Protein AF-A0A7S4IPJ4-F1 (afdb_monomer_lite)

Foldseek 3Di:
DWDADPVRDIDDDDDPAQDKDFPDDDPFKTKIWHKHWDWDDDPNDTDTDIDTFKMWMWGADPVRKIKIKIWGQCVQVPPPPDPSPKIWMKIAIPPADIDIDIRPDDDDNVNRHHDD

Radius of gyration: 16.89 Å; chains: 1; bounding box: 39×46×39 Å

Secondary structure (DSSP, 8-state):
-EEEPTTS-EEE--PPTTEEEEEEEETTEEEEEEEEEEEEEETTEEEEEEEEEEEEEEEE-TTS-EEEEEEESGGGTSSTTS-TT--EEEEEETTTEEEEE-TT----TTS-----

Sequence (116 aa):
SHLLFAHGGKADFRGADGAIFAFLSSPSLALNVMTQNATFELEGQKVQGSFMTAAHVVARTDQGRTFTLSMIADKVLEMKGYNAHTAYANGTCSGTGDFDLYYRGKITCDDVERHR

pLDDT: mean 78.9, std 15.15, range [36.66, 96.81]

Organism: NCBI:txid72548

Structure (mmCIF, N/CA/C/O backbone):
data_AF-A0A7S4IPJ4-F1
#
_entry.id   AF-A0A7S4IPJ4-F1
#
loop_
_atom_site.group_PDB
_atom_site.id
_atom_site.type_symbol
_atom_site.label_atom_id
_atom_site.label_alt_id
_atom_site.label_comp_id
_atom_site.label_asym_id
_atom_site.label_entity_id
_atom_site.label_seq_id
_atom_site.pdbx_PDB_ins_code
_atom_site.Cartn_x
_atom_site.Cartn_y
_atom_site.Cartn_z
_atom_site.occupancy
_atom_site.B_iso_or_equiv
_atom_site.auth_seq_id
_atom_site.auth_comp_id
_atom_site.auth_asym_id
_atom_site.auth_atom_id
_atom_site.pdbx_PDB_model_num
ATOM 1 N N . SER A 1 1 ? 9.412 -7.971 -5.134 1.00 54.09 1 SER A N 1
ATOM 2 C CA . SER A 1 1 ? 8.480 -8.163 -4.004 1.00 54.09 1 SER A CA 1
ATOM 3 C C . SER A 1 1 ? 8.300 -9.651 -3.800 1.00 54.09 1 SER A C 1
ATOM 5 O O . SER A 1 1 ? 7.792 -10.297 -4.704 1.00 54.09 1 SER A O 1
ATOM 7 N N . HIS A 1 2 ? 8.779 -10.202 -2.688 1.00 64.69 2 HIS A N 1
ATOM 8 C CA . HIS A 1 2 ? 8.818 -11.648 -2.460 1.00 64.69 2 HIS A CA 1
ATOM 9 C C . HIS A 1 2 ? 8.038 -11.984 -1.192 1.00 64.69 2 HIS A C 1
ATOM 11 O O . HIS A 1 2 ? 8.330 -11.420 -0.139 1.00 64.69 2 HIS A O 1
ATOM 17 N N . LEU A 1 3 ? 7.069 -12.889 -1.282 1.00 65.69 3 LEU A N 1
ATOM 18 C CA . LEU A 1 3 ? 6.413 -13.475 -0.124 1.00 65.69 3 LEU A CA 1
ATOM 19 C C . LEU A 1 3 ? 7.118 -14.784 0.235 1.00 65.69 3 LEU A C 1
ATOM 21 O O . LEU A 1 3 ? 7.277 -15.660 -0.616 1.00 65.69 3 LEU A O 1
ATOM 25 N N . LEU A 1 4 ? 7.543 -14.898 1.491 1.00 74.69 4 LEU A N 1
ATOM 26 C CA . LEU A 1 4 ? 8.087 -16.124 2.063 1.00 74.69 4 LEU A CA 1
ATOM 27 C C . LEU A 1 4 ? 6.976 -16.825 2.844 1.00 74.69 4 LEU A C 1
ATOM 29 O O . LEU A 1 4 ? 6.396 -16.246 3.762 1.00 74.69 4 LEU A O 1
ATOM 33 N N . PHE A 1 5 ? 6.670 -18.064 2.475 1.00 69.00 5 PHE A N 1
ATOM 34 C CA . PHE A 1 5 ? 5.693 -18.889 3.178 1.00 69.00 5 PHE A CA 1
ATOM 35 C C . PHE A 1 5 ? 6.345 -19.642 4.342 1.00 69.00 5 PHE A C 1
ATOM 37 O O . PHE A 1 5 ? 7.543 -19.929 4.324 1.00 69.00 5 PHE A O 1
ATOM 44 N N . ALA A 1 6 ? 5.532 -20.038 5.326 1.00 71.50 6 ALA A N 1
ATOM 45 C CA . ALA A 1 6 ? 5.973 -20.710 6.555 1.00 71.50 6 ALA A CA 1
ATOM 46 C C . ALA A 1 6 ? 6.777 -22.013 6.336 1.00 71.50 6 ALA A C 1
ATOM 48 O O . ALA A 1 6 ? 7.504 -22.440 7.227 1.00 71.50 6 ALA A O 1
ATOM 49 N N . HIS A 1 7 ? 6.685 -22.626 5.151 1.00 75.06 7 HIS A N 1
ATOM 50 C CA . HIS A 1 7 ? 7.406 -23.853 4.788 1.00 75.06 7 HIS A CA 1
ATOM 51 C C . HIS A 1 7 ? 8.432 -23.642 3.663 1.00 75.06 7 HIS A C 1
ATOM 53 O O . HIS A 1 7 ? 8.680 -24.540 2.865 1.00 75.06 7 HIS A O 1
ATOM 59 N N . GLY A 1 8 ? 9.010 -22.441 3.561 1.00 77.94 8 GLY A N 1
ATOM 60 C CA . GLY A 1 8 ? 10.105 -22.154 2.626 1.00 77.94 8 GLY A CA 1
ATOM 61 C C . GLY A 1 8 ? 9.674 -21.935 1.173 1.00 77.94 8 GLY A C 1
ATOM 62 O O . GLY A 1 8 ? 10.522 -21.720 0.310 1.00 77.94 8 GLY A O 1
ATOM 63 N N . GLY A 1 9 ? 8.369 -21.944 0.890 1.00 65.44 9 GLY A N 1
ATOM 64 C CA . GLY A 1 9 ? 7.854 -21.504 -0.401 1.00 65.44 9 GLY A CA 1
ATOM 65 C C . GLY A 1 9 ? 8.153 -20.020 -0.628 1.00 65.44 9 GLY A C 1
ATOM 66 O O . GLY A 1 9 ? 8.105 -19.220 0.308 1.00 65.44 9 GLY A O 1
ATOM 67 N N . LYS A 1 10 ? 8.399 -19.639 -1.880 1.00 75.12 10 LYS A N 1
ATOM 68 C CA . LYS A 1 10 ? 8.548 -18.245 -2.301 1.00 75.12 10 LYS A CA 1
ATOM 69 C C . LYS A 1 10 ? 7.545 -17.960 -3.413 1.00 75.12 10 LYS A C 1
ATOM 71 O O . LYS A 1 10 ? 7.507 -18.698 -4.392 1.00 75.12 10 LYS A O 1
ATOM 76 N N . ALA A 1 11 ? 6.748 -16.909 -3.264 1.00 66.56 11 ALA A N 1
ATOM 77 C CA . ALA A 1 11 ? 5.907 -16.394 -4.340 1.00 66.56 11 ALA A CA 1
ATOM 78 C C . ALA A 1 11 ? 6.236 -14.935 -4.623 1.00 66.56 11 ALA A C 1
ATOM 80 O O . ALA A 1 11 ? 6.533 -14.154 -3.718 1.00 66.56 11 ALA A O 1
ATOM 81 N N . ASP A 1 12 ? 6.113 -14.573 -5.890 1.00 67.12 12 ASP A N 1
ATOM 82 C CA . ASP A 1 12 ? 6.145 -13.188 -6.321 1.00 67.12 12 ASP A CA 1
ATOM 83 C C . ASP A 1 12 ? 4.711 -12.746 -6.563 1.00 67.12 12 ASP A C 1
ATOM 85 O O . ASP A 1 12 ? 3.975 -13.387 -7.314 1.00 67.12 12 ASP A O 1
ATOM 89 N N . PHE A 1 13 ? 4.307 -11.637 -5.947 1.00 67.06 13 PHE A N 1
ATOM 90 C CA . PHE A 1 13 ? 3.044 -11.018 -6.317 1.00 67.06 13 PHE A CA 1
ATOM 91 C C . PHE A 1 13 ? 3.196 -10.381 -7.694 1.00 67.06 13 PHE A C 1
ATOM 93 O O . PHE A 1 13 ? 3.956 -9.428 -7.874 1.00 67.06 13 PHE A O 1
ATOM 100 N N . ARG A 1 14 ? 2.469 -10.937 -8.660 1.00 67.00 14 ARG A N 1
ATOM 101 C CA . ARG A 1 14 ? 2.304 -10.408 -10.011 1.00 67.00 14 ARG A CA 1
ATOM 102 C C . ARG A 1 14 ? 0.816 -10.115 -10.173 1.00 67.00 14 ARG A C 1
ATOM 104 O O . ARG A 1 14 ? 0.006 -11.031 -10.067 1.00 67.00 14 ARG A O 1
ATOM 111 N N . GLY A 1 15 ? 0.461 -8.849 -10.351 1.00 72.38 15 GLY A N 1
ATOM 112 C CA . GLY A 1 15 ? -0.899 -8.443 -10.696 1.00 72.38 15 GLY A CA 1
ATOM 113 C C . GLY A 1 15 ? -1.020 -8.136 -12.186 1.00 72.38 15 GLY A C 1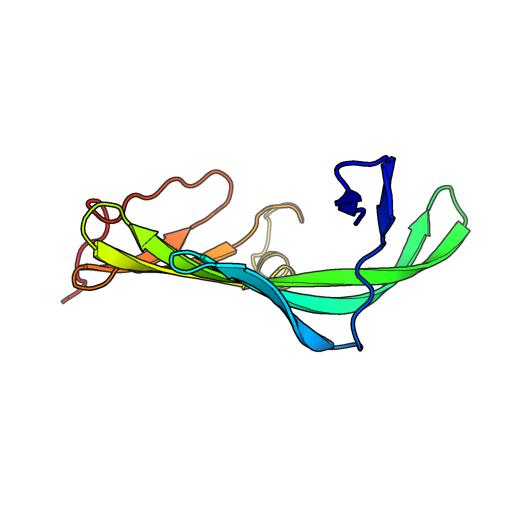
ATOM 114 O O . GLY A 1 15 ? -0.025 -8.097 -12.910 1.00 72.38 15 GLY A O 1
ATOM 115 N N . ALA A 1 16 ? -2.251 -7.913 -12.640 1.00 86.38 16 ALA A N 1
ATOM 116 C CA . ALA A 1 16 ? -2.495 -7.235 -13.906 1.00 86.38 16 ALA A CA 1
ATOM 117 C C . ALA A 1 16 ? -2.103 -5.750 -13.797 1.00 86.38 16 ALA A C 1
ATOM 119 O O . ALA A 1 16 ? -2.239 -5.139 -12.735 1.00 86.38 16 ALA A O 1
ATOM 120 N N . ASP A 1 17 ? -1.619 -5.189 -14.902 1.00 89.00 17 ASP A N 1
ATOM 121 C CA . ASP A 1 17 ? -1.181 -3.796 -14.977 1.00 89.00 17 ASP A CA 1
ATOM 122 C C . ASP A 1 17 ? -2.315 -2.825 -14.619 1.00 89.00 17 ASP A C 1
ATOM 124 O O . ASP A 1 17 ? -3.413 -2.912 -15.169 1.00 89.00 17 ASP A O 1
ATOM 128 N N . GLY A 1 18 ? -2.063 -1.931 -13.661 1.00 88.50 18 GLY A N 1
ATOM 129 C CA . GLY A 1 18 ? -3.024 -0.930 -13.187 1.00 88.50 18 GLY A CA 1
ATOM 130 C C . GLY A 1 18 ? -4.199 -1.493 -12.381 1.00 88.50 18 GLY A C 1
ATOM 131 O O . GLY A 1 18 ? -5.080 -0.735 -11.977 1.00 88.50 18 GLY A O 1
ATOM 132 N N . ALA A 1 19 ? -4.234 -2.801 -12.119 1.00 90.50 19 ALA A N 1
ATOM 133 C CA . ALA A 1 19 ? -5.299 -3.423 -11.345 1.00 90.50 19 ALA A CA 1
ATOM 134 C C . ALA A 1 19 ? -4.964 -3.463 -9.848 1.00 90.50 19 ALA A C 1
ATOM 136 O O . ALA A 1 19 ? -3.807 -3.618 -9.447 1.00 90.50 19 ALA A O 1
ATOM 137 N N . ILE A 1 20 ? -6.007 -3.349 -9.023 1.00 91.50 20 ILE A N 1
ATOM 138 C CA . ILE A 1 20 ? -5.927 -3.484 -7.567 1.00 91.50 20 ILE A CA 1
ATOM 139 C C . ILE A 1 20 ? -6.335 -4.902 -7.176 1.00 91.50 20 ILE A C 1
ATOM 141 O O . ILE A 1 20 ? -7.412 -5.368 -7.545 1.00 91.50 20 ILE A O 1
ATOM 145 N N . PHE A 1 21 ? -5.500 -5.562 -6.377 1.00 91.31 21 PHE A N 1
ATOM 146 C CA . PHE A 1 21 ? -5.783 -6.880 -5.813 1.00 91.31 21 PHE A CA 1
ATOM 147 C C . PHE A 1 21 ? -5.809 -6.830 -4.287 1.00 91.31 21 PHE A C 1
ATOM 149 O O . PHE A 1 21 ? -5.051 -6.081 -3.665 1.00 91.31 21 PHE A O 1
ATOM 156 N N . ALA A 1 22 ? -6.645 -7.673 -3.681 1.00 92.12 22 ALA A N 1
ATOM 157 C CA . ALA A 1 22 ? -6.633 -7.914 -2.243 1.00 92.12 22 ALA A CA 1
ATOM 158 C C . ALA A 1 22 ? -5.412 -8.773 -1.875 1.00 92.12 22 ALA A C 1
ATOM 160 O O . ALA A 1 22 ? -5.348 -9.955 -2.206 1.00 92.12 22 ALA A O 1
ATOM 161 N N . PHE A 1 23 ? -4.434 -8.166 -1.205 1.00 89.69 23 PHE A N 1
ATOM 162 C CA . PHE A 1 23 ? -3.181 -8.810 -0.798 1.00 89.69 23 PHE A CA 1
ATOM 163 C C . PHE A 1 23 ? -3.300 -9.510 0.554 1.00 89.69 23 PHE A C 1
ATOM 165 O O . PHE A 1 23 ? -2.719 -10.572 0.762 1.00 89.69 23 PHE A O 1
ATOM 172 N N . LEU A 1 24 ? -4.043 -8.902 1.479 1.00 90.50 24 LEU A N 1
ATOM 173 C CA . LEU A 1 24 ? -4.311 -9.451 2.802 1.00 90.50 24 LEU A CA 1
ATOM 174 C C . LEU A 1 24 ? -5.749 -9.131 3.192 1.00 90.50 24 LEU A C 1
ATOM 176 O O . LEU A 1 24 ? -6.205 -8.000 3.026 1.00 90.50 24 LEU A O 1
ATOM 180 N N . SER A 1 25 ? -6.439 -10.121 3.746 1.00 92.94 25 SER A N 1
ATOM 181 C CA . SER A 1 25 ? -7.767 -9.954 4.321 1.00 92.94 25 SER A CA 1
ATOM 182 C C . SER A 1 25 ? -7.865 -10.760 5.610 1.00 92.94 25 SER A C 1
ATOM 184 O O . SER A 1 25 ? -7.581 -11.957 5.638 1.00 92.94 25 SER A O 1
ATOM 186 N N . SER A 1 26 ? -8.234 -10.082 6.687 1.00 93.19 26 SER A N 1
ATOM 187 C CA . SER A 1 26 ? -8.535 -10.640 7.998 1.00 93.19 26 SER A CA 1
ATOM 188 C C . SER A 1 26 ? -9.702 -9.856 8.624 1.00 93.19 26 SER A C 1
ATOM 190 O O . SER A 1 26 ? -10.060 -8.787 8.120 1.00 93.19 26 SER A O 1
ATOM 192 N N . PRO A 1 27 ? -10.304 -10.334 9.730 1.00 93.81 27 PRO A N 1
ATOM 193 C CA . PRO A 1 27 ? -11.434 -9.650 10.367 1.00 93.81 27 PRO A CA 1
ATOM 194 C C . PRO A 1 27 ? -11.174 -8.190 10.771 1.00 93.81 27 PRO A C 1
ATOM 196 O O . PRO A 1 27 ? -12.115 -7.404 10.859 1.00 93.81 27 PRO A O 1
ATOM 199 N N . SER A 1 28 ? -9.918 -7.822 11.036 1.00 93.62 28 SER A N 1
ATOM 200 C CA . SER A 1 28 ? -9.531 -6.486 11.505 1.00 93.62 28 SER A CA 1
ATOM 201 C C . SER A 1 28 ? -8.561 -5.759 10.575 1.00 93.62 28 SER A C 1
ATOM 203 O O . SER A 1 28 ? -8.157 -4.644 10.900 1.00 93.62 28 SER A O 1
ATOM 205 N N . LEU A 1 29 ? -8.181 -6.352 9.440 1.00 94.62 29 LEU A N 1
ATOM 206 C CA . LEU A 1 29 ? -7.209 -5.769 8.520 1.00 94.62 29 LEU A CA 1
ATOM 207 C C . LEU A 1 29 ? -7.479 -6.192 7.074 1.00 94.62 29 LEU A C 1
ATOM 209 O O . LEU A 1 29 ? -7.540 -7.376 6.755 1.00 94.62 29 LEU A O 1
ATOM 213 N N . ALA A 1 30 ? -7.547 -5.214 6.181 1.00 96.81 30 ALA A N 1
ATOM 214 C CA . ALA A 1 30 ? -7.547 -5.414 4.742 1.00 96.81 30 ALA A CA 1
ATOM 215 C C . ALA A 1 30 ? -6.442 -4.567 4.104 1.00 96.81 30 ALA A C 1
ATOM 217 O O . ALA A 1 30 ? -6.315 -3.381 4.408 1.00 96.81 30 ALA A O 1
ATOM 218 N N . LEU A 1 31 ? -5.668 -5.174 3.204 1.00 95.12 31 LEU A N 1
ATOM 219 C CA . LEU A 1 31 ? -4.663 -4.511 2.376 1.00 95.12 31 LEU A CA 1
ATOM 220 C C . LEU A 1 31 ? -4.965 -4.794 0.907 1.00 95.12 31 LEU A C 1
ATOM 222 O O . LEU A 1 31 ? -4.962 -5.950 0.478 1.00 95.12 31 LEU A O 1
ATOM 226 N N . ASN A 1 32 ? -5.163 -3.730 0.138 1.00 95.06 32 ASN A N 1
ATOM 227 C CA . ASN A 1 32 ? -5.348 -3.775 -1.306 1.00 95.06 32 ASN A CA 1
ATOM 228 C C . ASN A 1 32 ? -4.207 -3.024 -1.985 1.00 95.06 32 ASN A C 1
ATOM 230 O O . ASN A 1 32 ? -3.861 -1.923 -1.560 1.00 95.06 32 ASN A O 1
ATOM 234 N N . VAL A 1 33 ? -3.619 -3.604 -3.026 1.00 92.62 33 VAL A N 1
ATOM 235 C CA . VAL A 1 33 ? -2.420 -3.060 -3.675 1.00 92.62 33 VAL A CA 1
ATOM 236 C C . VAL A 1 33 ? -2.623 -2.991 -5.179 1.00 92.62 33 VAL A C 1
ATOM 238 O O . VAL A 1 33 ? -3.092 -3.955 -5.785 1.00 92.62 33 VAL A O 1
ATOM 241 N N . MET A 1 34 ? -2.241 -1.858 -5.769 1.00 90.81 34 MET A N 1
ATOM 242 C CA . MET A 1 34 ? -2.108 -1.695 -7.214 1.00 90.81 34 MET A CA 1
ATOM 243 C C . MET A 1 34 ? -0.694 -2.059 -7.652 1.00 90.81 34 MET A C 1
ATOM 245 O O . MET A 1 34 ? 0.282 -1.597 -7.053 1.00 90.81 34 MET A O 1
ATOM 249 N N . THR A 1 35 ? -0.586 -2.835 -8.726 1.00 88.12 35 THR A N 1
ATOM 250 C CA . THR A 1 35 ? 0.688 -3.099 -9.401 1.00 88.12 35 THR A CA 1
ATOM 251 C C . THR A 1 35 ? 0.683 -2.517 -10.804 1.00 88.12 35 THR A C 1
ATOM 253 O O . THR A 1 35 ? -0.275 -2.729 -11.541 1.00 88.12 35 THR A O 1
ATOM 256 N N . GLN A 1 36 ? 1.758 -1.836 -11.193 1.00 87.50 36 GLN A N 1
ATOM 257 C CA . GLN A 1 36 ? 1.940 -1.329 -12.553 1.00 87.50 36 GLN A CA 1
ATOM 258 C C . GLN A 1 36 ? 3.220 -1.877 -13.168 1.00 87.50 36 GLN A C 1
ATOM 260 O O . GLN A 1 36 ? 4.247 -2.014 -12.495 1.00 87.50 36 GLN A O 1
ATOM 265 N N . ASN A 1 37 ? 3.144 -2.208 -14.451 1.00 87.69 37 ASN A N 1
ATOM 266 C CA . ASN A 1 37 ? 4.281 -2.661 -15.229 1.00 87.69 37 ASN A CA 1
ATOM 267 C C . ASN A 1 37 ? 5.299 -1.531 -15.387 1.00 87.69 37 ASN A C 1
ATOM 269 O O . ASN A 1 37 ? 4.955 -0.365 -15.565 1.00 87.69 37 ASN A O 1
ATOM 273 N N . ALA A 1 38 ? 6.576 -1.891 -15.351 1.00 85.00 38 ALA A N 1
ATOM 274 C CA . ALA A 1 38 ? 7.673 -0.957 -15.513 1.00 85.00 38 ALA A CA 1
ATOM 275 C C . ALA A 1 38 ? 8.861 -1.630 -16.195 1.00 85.00 38 ALA A C 1
ATOM 277 O O . ALA A 1 38 ? 9.116 -2.824 -16.026 1.00 85.00 38 ALA A O 1
ATOM 278 N N . THR A 1 39 ? 9.620 -0.832 -16.938 1.00 84.12 39 THR A N 1
ATOM 279 C CA . THR A 1 39 ? 10.958 -1.209 -17.396 1.00 84.12 39 THR A CA 1
ATOM 280 C C . THR A 1 39 ? 11.968 -0.416 -16.586 1.00 84.12 39 THR A C 1
ATOM 282 O O . THR A 1 39 ? 11.872 0.807 -16.520 1.00 84.12 39 THR A O 1
ATOM 285 N N . PHE A 1 40 ? 12.921 -1.099 -15.962 1.00 81.50 40 PHE A N 1
ATOM 286 C CA . PHE A 1 40 ? 13.942 -0.475 -15.125 1.00 81.50 40 PHE A CA 1
ATOM 287 C C . PHE A 1 40 ? 15.310 -1.104 -15.376 1.00 81.50 40 PHE A C 1
ATOM 289 O O . PHE A 1 40 ? 15.408 -2.221 -15.885 1.00 81.50 40 PHE A O 1
ATOM 296 N N . GLU A 1 41 ? 16.370 -0.373 -15.046 1.00 86.69 41 GLU A N 1
ATOM 297 C CA . GLU A 1 41 ? 17.736 -0.877 -15.159 1.00 86.69 41 GLU A CA 1
ATOM 298 C C . GLU A 1 41 ? 18.166 -1.547 -13.852 1.00 86.69 41 GLU A C 1
ATOM 300 O O . GLU A 1 41 ? 18.042 -0.970 -12.772 1.00 86.69 41 GLU A O 1
ATOM 305 N N . LEU A 1 42 ? 18.670 -2.774 -13.952 1.00 81.94 42 LEU A N 1
ATOM 306 C CA . LEU A 1 42 ? 19.241 -3.538 -12.851 1.00 81.94 42 LEU A CA 1
ATOM 307 C C . LEU A 1 42 ? 20.612 -4.052 -13.288 1.00 81.94 42 LEU A C 1
ATOM 309 O O . LEU A 1 42 ? 20.711 -4.785 -14.268 1.00 81.94 42 LEU A O 1
ATOM 313 N N . GLU A 1 43 ? 21.668 -3.626 -12.590 1.00 90.12 43 GLU A N 1
ATOM 314 C CA . GLU A 1 43 ? 23.060 -4.014 -12.885 1.00 90.12 43 GLU A CA 1
ATOM 315 C C . GLU A 1 43 ? 23.456 -3.801 -14.364 1.00 90.12 43 GLU A C 1
ATOM 317 O O . GLU A 1 43 ? 24.111 -4.633 -14.988 1.00 90.12 43 GLU A O 1
ATOM 322 N N . GLY A 1 44 ? 23.023 -2.676 -14.949 1.00 90.94 44 GLY A N 1
ATOM 323 C CA . GLY A 1 44 ? 23.303 -2.318 -16.347 1.00 90.94 44 GLY A CA 1
ATOM 324 C C . GLY A 1 44 ? 22.445 -3.049 -17.387 1.00 90.94 44 GLY A C 1
ATOM 325 O O . GLY A 1 44 ? 22.648 -2.862 -18.585 1.00 90.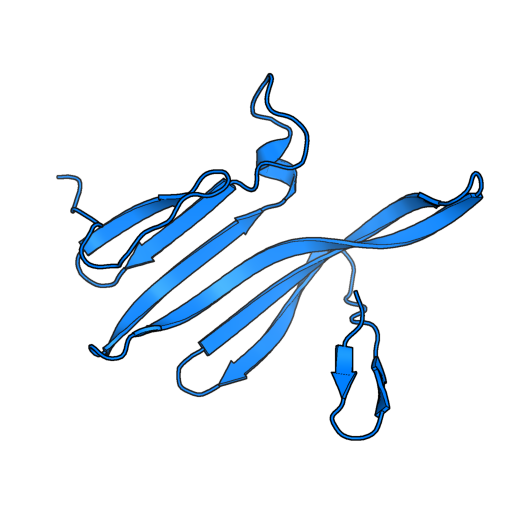94 44 GLY A O 1
ATOM 326 N N . GLN A 1 45 ? 21.475 -3.860 -16.959 1.00 89.75 45 GLN A N 1
ATOM 327 C CA . GLN A 1 45 ? 20.543 -4.564 -17.838 1.00 89.75 45 GLN A CA 1
ATOM 328 C C . GLN A 1 45 ? 19.138 -3.976 -17.735 1.00 89.75 45 GLN A C 1
ATOM 330 O O . GLN A 1 45 ? 18.658 -3.678 -16.644 1.00 89.75 45 GLN A O 1
ATOM 335 N N . LYS A 1 46 ? 18.443 -3.853 -18.870 1.00 91.81 46 LYS A N 1
ATOM 336 C CA . LYS A 1 46 ? 17.026 -3.467 -18.889 1.00 91.81 46 LYS A CA 1
ATOM 337 C C . LYS A 1 46 ? 16.154 -4.668 -18.542 1.00 91.81 46 LYS A C 1
ATOM 339 O O . LYS A 1 46 ? 16.174 -5.675 -19.245 1.00 91.81 46 LYS A O 1
ATOM 344 N N . VAL A 1 47 ? 15.363 -4.536 -17.486 1.00 85.00 47 VAL A N 1
ATOM 345 C CA . VAL A 1 47 ? 14.471 -5.573 -16.964 1.00 85.00 47 VAL A CA 1
ATOM 346 C C . VAL A 1 47 ? 13.025 -5.115 -17.103 1.00 85.00 47 VAL A C 1
ATOM 348 O O . VAL A 1 47 ? 12.681 -3.995 -16.726 1.00 85.00 47 VAL A O 1
ATOM 351 N N . GLN A 1 48 ? 12.170 -5.995 -17.623 1.00 87.00 48 GLN A N 1
ATOM 352 C CA . GLN A 1 48 ? 10.720 -5.814 -17.588 1.00 87.00 48 GLN A CA 1
ATOM 353 C C . GLN A 1 48 ? 10.158 -6.453 -16.319 1.00 87.00 48 GLN A C 1
ATOM 355 O O . GLN A 1 48 ? 10.336 -7.647 -16.067 1.00 87.00 48 GLN A O 1
ATOM 360 N N . GLY A 1 49 ? 9.465 -5.657 -15.519 1.00 82.69 49 GLY A N 1
ATOM 361 C CA . GLY A 1 49 ? 8.837 -6.109 -14.290 1.00 82.69 49 GLY A CA 1
ATOM 362 C C . GLY A 1 49 ? 7.631 -5.256 -13.937 1.00 82.69 49 GLY A C 1
ATOM 363 O O . GLY A 1 49 ? 7.005 -4.647 -14.799 1.00 82.69 49 GLY A O 1
ATOM 364 N N . SER A 1 50 ? 7.306 -5.227 -12.653 1.00 83.00 50 SER A N 1
ATOM 365 C CA . SER A 1 50 ? 6.195 -4.446 -12.120 1.00 83.00 50 SER A CA 1
ATOM 366 C C . SER A 1 50 ? 6.542 -3.916 -10.734 1.00 83.00 50 SER A C 1
ATOM 368 O O . SER A 1 50 ? 7.179 -4.622 -9.946 1.00 83.00 50 SER A O 1
ATOM 370 N N . PHE A 1 51 ? 6.071 -2.716 -10.414 1.00 84.25 51 PHE A N 1
ATOM 371 C CA . PHE A 1 51 ? 6.148 -2.125 -9.080 1.00 84.25 51 PHE A CA 1
ATOM 372 C C . PHE A 1 51 ? 4.766 -2.055 -8.437 1.00 84.25 51 PHE A C 1
ATOM 374 O O . PHE A 1 51 ? 3.746 -2.045 -9.121 1.00 84.25 51 PHE A O 1
ATOM 381 N N . MET A 1 52 ? 4.736 -2.011 -7.106 1.00 85.69 52 MET A N 1
ATOM 382 C CA . MET A 1 52 ? 3.534 -1.637 -6.365 1.00 85.69 52 MET A CA 1
ATOM 383 C C . MET A 1 52 ? 3.458 -0.116 -6.342 1.00 85.69 52 MET A C 1
ATOM 385 O O . MET A 1 52 ? 4.388 0.525 -5.855 1.00 85.69 52 MET A O 1
ATOM 389 N N . THR A 1 53 ? 2.383 0.449 -6.870 1.00 86.38 53 THR A N 1
ATOM 390 C CA . THR A 1 53 ? 2.262 1.901 -7.069 1.00 86.38 53 THR A CA 1
ATOM 391 C C . THR A 1 53 ? 1.176 2.536 -6.217 1.00 86.38 53 THR A C 1
ATOM 393 O O . THR A 1 53 ? 1.202 3.745 -5.997 1.00 86.38 53 THR A O 1
ATOM 396 N N . ALA A 1 54 ? 0.275 1.737 -5.646 1.00 89.06 54 ALA A N 1
ATOM 397 C CA . ALA A 1 54 ? -0.634 2.194 -4.606 1.00 89.06 54 ALA A CA 1
ATOM 398 C C . ALA A 1 54 ? -0.909 1.097 -3.578 1.00 89.06 54 ALA A C 1
ATOM 400 O O . ALA A 1 54 ? -0.899 -0.093 -3.900 1.00 89.06 54 ALA A O 1
ATOM 401 N N . ALA A 1 55 ? -1.184 1.509 -2.345 1.00 91.75 55 ALA A N 1
ATOM 402 C CA . ALA A 1 55 ? -1.618 0.633 -1.268 1.00 91.75 55 ALA A CA 1
ATOM 403 C C . ALA A 1 55 ? -2.754 1.293 -0.483 1.00 91.75 55 ALA A C 1
ATOM 405 O O . ALA A 1 55 ? -2.662 2.457 -0.099 1.00 91.75 55 ALA A O 1
ATOM 406 N N . HIS A 1 56 ? -3.809 0.528 -0.224 1.00 94.25 56 HIS A N 1
ATOM 407 C CA . HIS A 1 56 ? -4.978 0.953 0.534 1.00 94.25 56 HIS A CA 1
ATOM 408 C C . HIS A 1 56 ? -5.195 -0.004 1.698 1.00 94.25 56 HIS A C 1
ATOM 410 O O . HIS A 1 56 ? -5.342 -1.214 1.503 1.00 94.25 56 HIS A O 1
ATOM 416 N N . VAL A 1 57 ? -5.220 0.546 2.905 1.00 95.19 57 VAL A N 1
ATOM 417 C CA . VAL A 1 57 ? -5.390 -0.190 4.152 1.00 95.19 57 VAL A CA 1
ATOM 418 C C . VAL A 1 57 ? -6.702 0.215 4.797 1.00 95.19 57 VAL A C 1
ATOM 420 O O . VAL A 1 57 ? -7.014 1.400 4.911 1.00 95.19 57 VAL A O 1
ATOM 423 N N . VAL A 1 58 ? -7.439 -0.782 5.268 1.00 95.12 58 VAL A N 1
ATOM 424 C CA . VAL A 1 58 ? -8.517 -0.604 6.239 1.00 95.12 58 VAL A CA 1
ATOM 425 C C . VAL A 1 58 ? -8.185 -1.472 7.439 1.00 95.12 58 VAL A C 1
ATOM 427 O O . VAL A 1 58 ? -7.967 -2.672 7.292 1.00 95.12 58 VAL A O 1
ATOM 430 N N . ALA A 1 59 ? -8.137 -0.873 8.621 1.00 94.31 59 ALA A N 1
ATOM 431 C CA . ALA A 1 59 ? -7.864 -1.567 9.867 1.00 94.31 59 ALA A CA 1
ATOM 432 C C . ALA A 1 59 ? -8.916 -1.224 10.922 1.00 94.31 59 ALA A C 1
ATOM 434 O O . ALA A 1 59 ? -9.485 -0.132 10.924 1.00 94.31 59 ALA A O 1
ATOM 435 N N . ARG A 1 60 ? -9.157 -2.152 11.846 1.00 93.25 60 ARG A N 1
ATOM 436 C CA . ARG A 1 60 ? -9.956 -1.907 13.047 1.00 93.25 60 ARG A CA 1
ATOM 437 C C . ARG A 1 60 ? -9.028 -1.819 14.249 1.00 93.25 60 ARG A C 1
ATOM 439 O O . ARG A 1 60 ? -8.263 -2.745 14.497 1.00 93.25 60 ARG A O 1
ATOM 446 N N . THR A 1 61 ? -9.081 -0.705 14.970 1.00 88.50 61 THR A N 1
ATOM 447 C CA . THR A 1 61 ? -8.296 -0.517 16.194 1.00 88.50 61 THR A CA 1
ATOM 448 C C . THR A 1 61 ? -8.872 -1.344 17.341 1.00 88.50 61 THR A C 1
ATOM 450 O O . THR A 1 61 ? -10.043 -1.730 17.307 1.00 88.50 61 THR A O 1
ATOM 453 N N . ASP A 1 62 ? -8.088 -1.544 18.400 1.00 87.00 62 ASP A N 1
ATOM 454 C CA . ASP A 1 62 ? -8.532 -2.255 19.611 1.00 87.00 62 ASP A CA 1
ATOM 455 C C . ASP A 1 62 ? -9.720 -1.565 20.302 1.00 87.00 62 ASP A C 1
ATOM 457 O O . ASP A 1 62 ? -10.526 -2.200 20.975 1.00 87.00 62 ASP A O 1
ATOM 461 N N . GLN A 1 63 ? -9.881 -0.259 20.077 1.00 85.94 63 GLN A N 1
ATOM 462 C CA . GLN A 1 63 ? -11.022 0.534 20.541 1.00 85.94 63 GLN A CA 1
ATOM 463 C C . GLN A 1 63 ? -12.231 0.463 19.586 1.00 85.94 63 GLN A C 1
ATOM 465 O O . GLN A 1 63 ? -13.198 1.206 19.735 1.00 85.94 63 GLN A O 1
ATOM 470 N N . GLY A 1 64 ? -12.176 -0.390 18.562 1.00 87.50 64 GLY A N 1
ATOM 471 C CA . GLY A 1 64 ? -13.257 -0.613 17.607 1.00 87.50 64 GLY A CA 1
ATOM 472 C C . GLY A 1 64 ? -13.424 0.473 16.541 1.00 87.50 64 GLY A C 1
ATOM 473 O O . GLY A 1 64 ? -14.414 0.425 15.808 1.00 87.50 64 GLY A O 1
ATOM 474 N N . ARG A 1 65 ? -12.486 1.423 16.419 1.00 89.31 65 ARG A N 1
ATOM 475 C CA . ARG A 1 65 ? -12.518 2.469 15.381 1.00 89.31 65 ARG A CA 1
ATOM 476 C C . ARG A 1 65 ? -12.009 1.921 14.053 1.00 89.31 65 ARG A C 1
ATOM 478 O O . ARG A 1 65 ? -11.087 1.110 14.027 1.00 89.31 65 ARG A O 1
ATOM 485 N N . THR A 1 66 ? -12.591 2.389 12.953 1.00 92.56 66 THR A N 1
ATOM 486 C CA . THR A 1 66 ? -12.074 2.100 11.607 1.00 92.56 66 THR A CA 1
ATOM 487 C C . THR A 1 66 ? -11.003 3.122 11.255 1.00 92.56 66 THR A C 1
ATOM 489 O O . THR A 1 66 ? -11.264 4.321 11.317 1.00 92.56 66 THR A O 1
ATOM 492 N N . PHE A 1 67 ? -9.821 2.643 10.893 1.00 93.12 67 PHE A N 1
ATOM 493 C CA . PHE A 1 67 ? -8.699 3.420 10.390 1.00 93.12 67 PHE A CA 1
ATOM 494 C C . PHE A 1 67 ? -8.517 3.109 8.907 1.00 93.12 67 PHE A C 1
ATOM 496 O O . PHE A 1 67 ? -8.465 1.938 8.524 1.00 93.12 67 PHE A O 1
ATOM 503 N N . THR A 1 68 ? -8.425 4.139 8.075 1.00 94.25 68 THR A N 1
ATOM 504 C CA . THR A 1 68 ? -8.146 3.993 6.646 1.00 94.25 68 THR A CA 1
ATOM 505 C C . THR A 1 68 ? -6.858 4.713 6.289 1.00 94.25 68 THR A C 1
ATOM 507 O O . THR A 1 68 ? -6.540 5.746 6.872 1.00 94.25 68 THR A O 1
ATOM 510 N N . LEU A 1 69 ? -6.110 4.160 5.339 1.00 92.50 69 LEU A N 1
ATOM 511 C CA . LEU A 1 69 ? -4.895 4.765 4.807 1.00 92.50 69 LEU A CA 1
ATOM 512 C C . LEU A 1 69 ? -4.798 4.462 3.314 1.00 92.50 69 LEU A C 1
ATOM 514 O O . LEU A 1 69 ? -4.945 3.313 2.908 1.00 92.50 69 LEU A O 1
ATOM 518 N N . SER A 1 70 ? -4.514 5.471 2.506 1.00 91.88 70 SER A N 1
ATOM 519 C CA . SER A 1 70 ? -4.239 5.357 1.079 1.00 91.88 70 SER A CA 1
ATOM 520 C C . SER A 1 70 ? -2.884 5.971 0.770 1.00 91.88 70 SER A C 1
ATOM 522 O O . SER A 1 70 ? -2.609 7.114 1.124 1.00 91.88 70 SER A O 1
ATOM 524 N N . MET A 1 71 ? -2.042 5.200 0.093 1.00 87.81 71 MET A N 1
ATOM 525 C CA . MET A 1 71 ? -0.696 5.574 -0.324 1.00 87.81 71 MET A CA 1
ATOM 526 C C . MET A 1 71 ? -0.597 5.455 -1.837 1.00 87.81 71 MET A C 1
ATOM 528 O O . MET A 1 71 ? -0.996 4.433 -2.393 1.00 87.81 71 MET A O 1
ATOM 532 N N . ILE A 1 72 ? -0.040 6.471 -2.492 1.00 84.50 72 ILE A N 1
ATOM 533 C CA . ILE A 1 72 ? 0.203 6.476 -3.940 1.00 84.50 72 ILE A CA 1
ATOM 534 C C . ILE A 1 72 ? 1.666 6.855 -4.157 1.00 84.50 72 ILE A C 1
ATOM 536 O O . ILE A 1 72 ? 2.093 7.934 -3.746 1.00 84.50 72 ILE A O 1
ATOM 540 N N . ALA A 1 73 ? 2.429 5.970 -4.796 1.00 74.94 73 ALA A N 1
ATOM 541 C CA . ALA A 1 73 ? 3.870 6.112 -4.982 1.00 74.94 73 ALA A CA 1
ATOM 542 C C . ALA A 1 73 ? 4.240 7.314 -5.870 1.00 74.94 73 ALA A C 1
ATOM 544 O O . ALA A 1 73 ? 5.239 7.975 -5.606 1.00 74.94 73 ALA A O 1
ATOM 545 N N . ASP A 1 74 ? 3.406 7.656 -6.855 1.00 63.22 74 ASP A N 1
ATOM 546 C CA . ASP A 1 74 ? 3.712 8.714 -7.829 1.00 63.22 74 ASP A CA 1
ATOM 547 C C . ASP A 1 74 ? 3.320 10.127 -7.371 1.00 63.22 74 ASP A C 1
ATOM 549 O O . ASP A 1 74 ? 3.877 11.106 -7.865 1.00 63.22 74 ASP A O 1
ATOM 553 N N . LYS A 1 75 ? 2.453 10.275 -6.353 1.00 52.25 75 LYS A N 1
ATOM 554 C CA . LYS A 1 75 ? 2.158 11.598 -5.752 1.00 52.25 75 LYS A CA 1
ATOM 555 C C . LYS A 1 75 ? 3.378 12.239 -5.074 1.00 52.25 75 LYS A C 1
ATOM 557 O O . LYS A 1 75 ? 3.369 13.424 -4.760 1.00 52.25 75 LYS A O 1
ATOM 562 N N . VAL A 1 76 ? 4.435 11.457 -4.884 1.00 48.16 76 VAL A N 1
ATOM 563 C CA . VAL A 1 76 ? 5.736 11.861 -4.345 1.00 48.16 76 VAL A CA 1
ATOM 564 C C . VAL A 1 76 ? 6.578 12.620 -5.375 1.00 48.16 76 VAL A C 1
ATOM 566 O O . VAL A 1 76 ? 7.403 13.451 -5.008 1.00 48.16 76 VAL A O 1
ATOM 569 N N . LEU A 1 77 ? 6.364 12.365 -6.668 1.00 43.22 77 LEU A N 1
ATOM 570 C CA . LEU A 1 77 ? 7.186 12.913 -7.751 1.00 43.22 77 LEU A CA 1
ATOM 571 C C . LEU A 1 77 ? 6.754 14.325 -8.181 1.00 43.22 77 LEU A C 1
ATOM 573 O O . LEU A 1 77 ? 7.547 15.050 -8.780 1.00 43.22 77 LEU A O 1
ATOM 577 N N . GLU A 1 78 ? 5.533 14.749 -7.844 1.00 46.78 78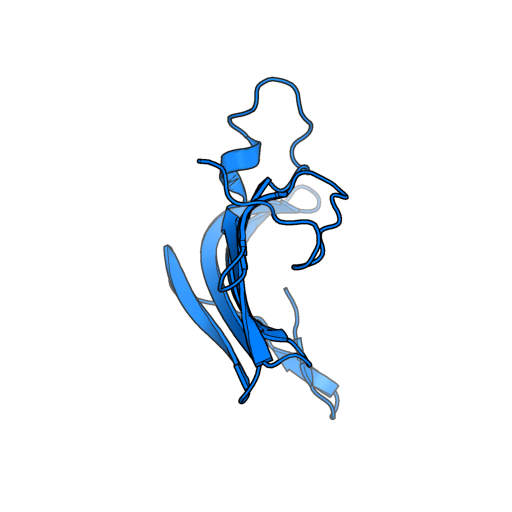 GLU A N 1
ATOM 578 C CA . GLU A 1 78 ? 5.019 16.091 -8.165 1.00 46.78 78 GLU A CA 1
ATOM 579 C C . GLU A 1 78 ? 5.338 17.146 -7.089 1.00 46.78 78 GLU A C 1
ATOM 581 O O . GLU A 1 78 ? 5.242 18.353 -7.340 1.00 46.78 78 GLU A O 1
ATOM 586 N N . MET A 1 79 ? 5.787 16.725 -5.902 1.00 47.75 79 MET A N 1
ATOM 587 C CA . MET A 1 79 ? 6.260 17.629 -4.852 1.00 47.75 79 MET A CA 1
ATOM 588 C C . MET A 1 79 ? 7.694 18.079 -5.160 1.00 47.75 79 MET A C 1
ATOM 590 O O . MET A 1 79 ? 8.677 17.490 -4.710 1.00 47.75 79 MET A O 1
ATOM 594 N N . LYS A 1 80 ? 7.801 19.140 -5.971 1.00 39.25 80 LYS A N 1
ATOM 595 C CA . LYS A 1 80 ? 9.049 19.808 -6.377 1.00 39.25 80 LYS A CA 1
ATOM 596 C C . LYS A 1 80 ? 10.061 19.911 -5.224 1.00 39.25 80 LYS A C 1
ATOM 598 O O . LYS A 1 80 ? 9.936 20.775 -4.362 1.00 39.25 80 LYS A O 1
ATOM 603 N N . GLY A 1 81 ? 11.098 19.073 -5.260 1.00 48.28 81 GLY A N 1
ATOM 604 C CA . GLY A 1 81 ? 12.292 19.207 -4.416 1.00 48.28 81 GLY A CA 1
ATOM 605 C C . GLY A 1 81 ? 12.475 18.155 -3.322 1.00 48.28 81 GLY A C 1
ATOM 606 O O . GLY A 1 81 ? 13.502 18.194 -2.646 1.00 48.28 81 GLY A O 1
ATOM 607 N N . TYR A 1 82 ? 11.554 17.201 -3.156 1.00 46.94 82 TYR A N 1
ATOM 608 C CA . TYR A 1 82 ? 11.778 16.054 -2.276 1.00 46.94 82 TYR A CA 1
ATOM 609 C C . TYR A 1 82 ? 12.279 14.839 -3.063 1.00 46.94 82 TYR A C 1
ATOM 611 O O . TYR A 1 82 ? 11.735 14.475 -4.102 1.00 46.94 82 TYR A O 1
ATOM 619 N N . ASN A 1 83 ? 13.349 14.212 -2.563 1.00 46.94 83 ASN A N 1
ATOM 620 C CA . ASN A 1 83 ? 13.894 12.975 -3.121 1.00 46.94 83 ASN A CA 1
ATOM 621 C C . ASN A 1 83 ? 12.782 11.918 -3.249 1.00 46.94 83 ASN A C 1
ATOM 623 O O . ASN A 1 83 ? 11.918 11.831 -2.370 1.00 46.94 83 ASN A O 1
ATOM 627 N N . ALA A 1 84 ? 12.855 11.108 -4.311 1.00 47.19 84 ALA A N 1
ATOM 628 C CA . ALA A 1 84 ? 11.912 10.082 -4.789 1.00 47.19 84 ALA A CA 1
ATOM 629 C C . ALA A 1 84 ? 11.582 8.923 -3.807 1.00 47.19 84 ALA A C 1
ATOM 631 O O . ALA A 1 84 ? 11.271 7.805 -4.209 1.00 47.19 84 ALA A O 1
ATOM 632 N N . HIS A 1 85 ? 11.663 9.172 -2.502 1.00 49.38 85 HIS A N 1
ATOM 633 C CA . HIS A 1 85 ? 11.470 8.225 -1.407 1.00 49.38 85 HIS A CA 1
ATOM 634 C C . HIS A 1 85 ? 10.499 8.738 -0.332 1.00 49.38 85 HIS A C 1
ATOM 636 O O . HIS A 1 85 ? 10.371 8.129 0.730 1.00 49.38 85 HIS A O 1
ATOM 642 N N . THR A 1 86 ? 9.824 9.864 -0.564 1.00 54.50 86 THR A N 1
ATOM 643 C CA . THR A 1 86 ? 8.906 10.456 0.415 1.00 54.50 86 THR A CA 1
ATOM 644 C C . THR A 1 86 ? 7.462 10.061 0.146 1.00 54.50 86 THR A C 1
ATOM 646 O O . THR A 1 86 ? 6.712 10.812 -0.447 1.00 54.50 86 THR A O 1
ATOM 649 N N . ALA A 1 87 ? 7.048 8.876 0.596 1.00 62.00 87 ALA A N 1
ATOM 650 C CA . ALA A 1 87 ? 5.653 8.454 0.472 1.00 62.00 87 ALA A CA 1
ATOM 651 C C . ALA A 1 87 ? 4.694 9.472 1.124 1.00 62.00 87 ALA A C 1
ATOM 653 O O . ALA A 1 87 ? 4.812 9.755 2.317 1.00 62.00 87 ALA A O 1
ATOM 654 N N . TYR A 1 88 ? 3.757 9.999 0.331 1.00 76.69 88 TYR A N 1
ATOM 655 C CA . TYR A 1 88 ? 2.572 10.697 0.823 1.00 76.69 88 TYR A CA 1
ATOM 656 C C . TYR A 1 88 ? 1.460 9.672 1.027 1.00 76.69 88 TYR A C 1
ATOM 658 O O . TYR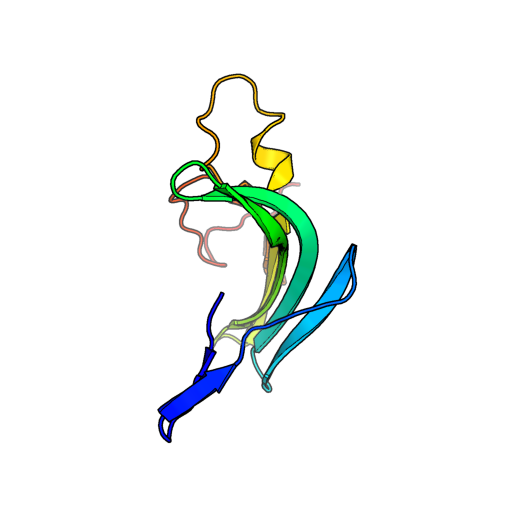 A 1 88 ? 1.201 8.826 0.161 1.00 76.69 88 TYR A O 1
ATOM 666 N N . ALA A 1 89 ? 0.801 9.762 2.171 1.00 84.50 89 ALA A N 1
ATOM 667 C CA . ALA A 1 89 ? -0.385 8.993 2.468 1.00 84.50 89 ALA A CA 1
ATOM 668 C C . ALA A 1 89 ? -1.457 9.908 3.040 1.00 84.50 89 ALA A C 1
ATOM 670 O O . ALA A 1 89 ? -1.147 10.859 3.749 1.00 84.50 89 ALA A O 1
ATOM 671 N N . ASN A 1 90 ? -2.714 9.583 2.789 1.00 88.56 90 ASN A N 1
ATOM 672 C CA . ASN A 1 90 ? -3.823 10.192 3.503 1.00 88.56 90 ASN A CA 1
ATOM 673 C C . ASN A 1 90 ? -4.758 9.125 4.029 1.00 88.56 90 ASN A C 1
ATOM 675 O O . ASN A 1 90 ? -4.700 7.962 3.626 1.00 88.56 90 ASN A O 1
ATOM 679 N N . GLY A 1 91 ? -5.590 9.503 4.975 1.00 91.31 91 GLY A N 1
ATOM 680 C CA . GLY A 1 91 ? -6.443 8.544 5.628 1.00 91.31 91 GLY A CA 1
ATOM 681 C C . GLY A 1 91 ? -7.440 9.198 6.541 1.00 91.31 91 GLY A C 1
ATOM 682 O O . GLY A 1 91 ? -7.491 10.417 6.679 1.00 91.31 91 GLY A O 1
ATOM 683 N N . THR A 1 92 ? -8.239 8.352 7.166 1.00 92.12 92 THR A N 1
ATOM 684 C CA . THR A 1 92 ? -9.254 8.781 8.117 1.00 92.12 92 THR A CA 1
ATOM 685 C C . THR A 1 92 ? -9.229 7.879 9.330 1.00 92.12 92 THR A C 1
ATOM 687 O O . THR A 1 92 ? -8.852 6.704 9.253 1.00 92.12 92 THR A O 1
ATOM 690 N N . CYS A 1 93 ? -9.670 8.414 10.462 1.00 90.12 93 CYS A N 1
ATOM 691 C CA . CYS A 1 93 ? -10.086 7.577 11.569 1.00 90.12 93 CYS A CA 1
ATOM 692 C C . CYS A 1 93 ? -11.532 7.891 11.949 1.00 90.12 93 CYS A C 1
ATOM 694 O O . CYS A 1 93 ? -11.952 9.044 12.049 1.00 90.12 93 CYS A O 1
ATOM 696 N N . SER A 1 94 ? -12.326 6.832 12.097 1.00 84.88 94 SER A N 1
ATOM 697 C CA . SER A 1 94 ? -13.762 6.914 12.336 1.00 84.88 94 SER A CA 1
ATOM 698 C C . SER A 1 94 ? -14.072 7.812 13.533 1.00 84.88 94 SER A C 1
ATOM 700 O O . SER A 1 94 ? -13.754 7.466 14.670 1.00 84.88 94 SER A O 1
ATOM 702 N N . GLY A 1 95 ? -14.763 8.922 13.267 1.00 70.19 95 GLY A N 1
ATOM 703 C CA . GLY A 1 95 ? -15.253 9.859 14.280 1.00 70.19 95 GLY A CA 1
ATOM 704 C C . GLY A 1 95 ? -14.341 11.052 14.567 1.00 70.19 95 GLY A C 1
ATOM 705 O O . GLY A 1 95 ? -14.803 11.980 15.228 1.00 70.19 95 GLY A O 1
ATOM 706 N N . THR A 1 96 ? -13.109 11.072 14.055 1.00 73.25 96 THR A N 1
ATOM 707 C CA . THR A 1 96 ? -12.139 12.138 14.338 1.00 73.25 96 THR A CA 1
ATOM 708 C C . THR A 1 96 ? -11.877 13.056 13.153 1.00 73.25 96 THR A C 1
ATOM 710 O O . THR A 1 96 ? -12.020 14.261 13.307 1.00 73.25 96 THR A O 1
ATOM 713 N N . GLY A 1 97 ? -11.604 12.533 11.959 1.00 79.94 97 GLY A N 1
ATOM 714 C CA . GLY A 1 97 ? -11.354 13.364 10.778 1.00 79.94 97 GLY A CA 1
ATOM 715 C C . GLY A 1 97 ? -10.414 12.712 9.773 1.00 79.94 97 GLY A C 1
ATOM 716 O O . GLY A 1 97 ? -10.140 11.508 9.856 1.00 79.94 97 GLY A O 1
ATOM 717 N N . ASP A 1 98 ? -9.930 13.536 8.851 1.00 87.69 98 ASP A N 1
ATOM 718 C CA . ASP A 1 98 ? -8.969 13.160 7.819 1.00 87.69 98 ASP A CA 1
ATOM 719 C C . ASP A 1 98 ? -7.564 13.589 8.253 1.00 87.69 98 ASP A C 1
ATOM 721 O O . ASP A 1 98 ? -7.398 14.546 9.013 1.00 87.69 98 ASP A O 1
ATOM 725 N N . PHE A 1 99 ? -6.544 12.886 7.778 1.00 86.25 99 PHE A N 1
ATOM 726 C CA . PHE A 1 99 ? -5.154 13.222 8.052 1.00 86.25 99 PHE A CA 1
ATOM 727 C C . PHE A 1 99 ? -4.262 12.979 6.840 1.00 86.25 99 PHE A C 1
ATOM 729 O O . PHE A 1 99 ? -4.521 12.093 6.021 1.00 86.25 99 PHE A O 1
ATOM 736 N N . ASP A 1 100 ? -3.155 13.716 6.802 1.00 85.50 100 ASP A N 1
ATOM 737 C CA . ASP A 1 100 ? -2.054 13.509 5.873 1.00 85.50 100 ASP A CA 1
ATOM 738 C C . ASP A 1 100 ? -0.821 13.001 6.627 1.00 85.50 100 ASP A C 1
ATOM 740 O O . ASP A 1 100 ? -0.468 13.483 7.705 1.00 85.50 100 ASP A O 1
ATOM 744 N N . LEU A 1 101 ? -0.136 12.031 6.036 1.00 80.44 101 LEU A N 1
ATOM 745 C CA . LEU A 1 101 ? 1.132 11.497 6.500 1.00 80.44 101 LEU A CA 1
ATOM 746 C C . LEU A 1 101 ? 2.193 11.720 5.431 1.00 80.44 101 LEU A C 1
ATOM 748 O O . LEU A 1 101 ? 2.041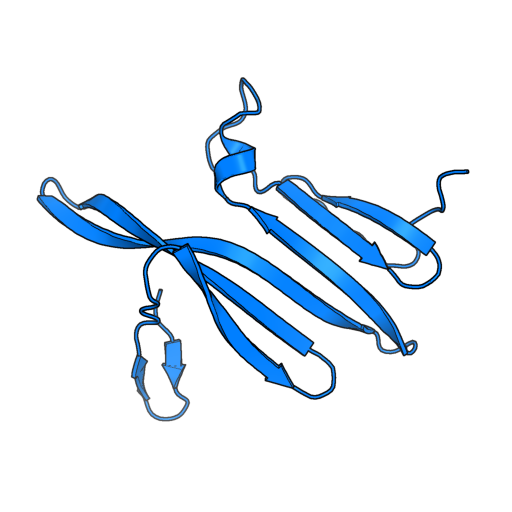 11.346 4.267 1.00 80.44 101 LEU A O 1
ATOM 752 N N . TYR A 1 102 ? 3.304 12.282 5.879 1.00 77.19 102 TYR A N 1
ATOM 753 C CA . TYR A 1 102 ? 4.501 12.490 5.079 1.00 77.19 102 TYR A CA 1
ATOM 754 C C . TYR A 1 102 ? 5.613 11.555 5.562 1.00 77.19 102 TYR A C 1
ATOM 756 O O . TYR A 1 102 ? 5.445 10.793 6.517 1.00 77.19 102 TYR A O 1
ATOM 764 N N . TYR A 1 103 ? 6.768 11.599 4.903 1.00 70.81 103 TYR A N 1
ATOM 765 C CA . TYR A 1 103 ? 7.907 10.734 5.206 1.00 70.81 103 TYR A CA 1
ATOM 766 C C . TYR A 1 103 ? 8.250 10.688 6.707 1.00 70.81 103 TYR A C 1
ATOM 768 O O . TYR A 1 103 ? 8.502 11.718 7.328 1.00 70.81 103 TYR A O 1
ATOM 776 N N . ARG A 1 104 ? 8.283 9.470 7.273 1.00 70.62 104 ARG A N 1
ATOM 777 C CA . ARG A 1 104 ? 8.495 9.182 8.711 1.00 70.62 104 ARG A CA 1
ATOM 778 C C . ARG A 1 104 ? 7.449 9.786 9.662 1.00 70.62 104 ARG A C 1
ATOM 780 O O . ARG A 1 104 ? 7.679 9.819 10.869 1.00 70.62 104 ARG A O 1
ATOM 787 N N . GLY A 1 105 ? 6.305 10.223 9.142 1.00 72.81 105 GLY A N 1
ATOM 788 C CA . GLY A 1 105 ? 5.169 10.647 9.946 1.00 72.81 105 GLY A CA 1
ATOM 789 C C . GLY A 1 105 ? 4.614 9.491 10.776 1.00 72.81 105 GLY A C 1
ATOM 790 O O . GLY A 1 105 ? 4.554 8.346 10.327 1.00 72.81 105 GLY A O 1
ATOM 791 N N . LYS A 1 106 ? 4.196 9.807 11.999 1.00 80.69 106 LYS A N 1
ATOM 792 C CA . LYS A 1 106 ? 3.441 8.915 12.875 1.00 80.69 106 LYS A CA 1
ATOM 793 C C . LYS A 1 106 ? 2.142 9.620 13.224 1.00 80.69 106 LYS A C 1
ATOM 795 O O . LYS A 1 106 ? 2.168 10.803 13.544 1.00 80.69 106 LYS A O 1
ATOM 800 N N . ILE A 1 107 ? 1.042 8.881 13.198 1.00 83.62 107 ILE A N 1
ATOM 801 C CA . ILE A 1 107 ? -0.253 9.370 13.652 1.00 83.62 107 ILE A CA 1
ATOM 802 C C . ILE A 1 107 ? -0.952 8.291 14.459 1.00 83.62 107 ILE A C 1
ATOM 804 O O . ILE A 1 107 ? -0.829 7.099 14.161 1.00 83.62 107 ILE A O 1
ATOM 808 N N . THR A 1 108 ? -1.671 8.708 15.488 1.00 83.31 108 THR A N 1
ATOM 809 C CA . THR A 1 108 ? -2.649 7.873 16.170 1.00 83.31 108 THR A CA 1
ATOM 810 C C . THR A 1 108 ? -4.039 8.419 15.893 1.00 83.31 108 THR A C 1
ATOM 812 O O . THR A 1 108 ? -4.212 9.598 15.601 1.00 83.31 108 THR A O 1
ATOM 815 N N . CYS A 1 109 ? -5.058 7.569 15.997 1.00 82.25 109 CYS A N 1
ATOM 816 C CA . CYS A 1 109 ? -6.436 8.024 15.835 1.00 82.25 109 CYS A CA 1
ATOM 817 C C . CYS A 1 109 ? -6.852 9.097 16.854 1.00 82.25 109 CYS A C 1
ATOM 819 O O . CYS A 1 109 ? -7.844 9.777 16.608 1.00 82.25 109 CYS A O 1
ATOM 821 N N . ASP A 1 110 ? -6.142 9.216 17.979 1.00 81.06 110 ASP A N 1
ATOM 822 C CA . ASP A 1 110 ? -6.399 10.227 19.010 1.00 81.06 110 ASP A CA 1
ATOM 823 C C . ASP A 1 110 ? -5.802 11.592 18.650 1.00 81.06 110 ASP A C 1
ATOM 825 O O . ASP A 1 110 ? -6.297 12.606 19.129 1.00 81.06 110 ASP A O 1
ATOM 829 N N . ASP A 1 111 ? -4.806 11.624 17.759 1.00 76.50 111 ASP A N 1
ATOM 830 C CA . ASP A 1 111 ? -4.179 12.858 17.266 1.00 76.50 111 ASP A CA 1
ATOM 831 C C . ASP A 1 111 ? -4.959 13.498 16.103 1.00 76.50 111 ASP A C 1
ATOM 833 O O . ASP A 1 111 ? -4.637 14.599 15.660 1.00 76.50 111 ASP A O 1
ATOM 837 N N . VAL A 1 112 ? -5.951 12.792 15.551 1.00 76.25 112 VAL A N 1
ATOM 838 C CA . VAL A 1 112 ? -6.741 13.282 14.420 1.00 76.25 112 VAL A CA 1
ATOM 839 C C . VAL A 1 112 ? -7.840 14.190 14.966 1.00 76.25 112 VAL A C 1
ATOM 841 O O . VAL A 1 112 ? -8.730 13.743 15.687 1.00 76.25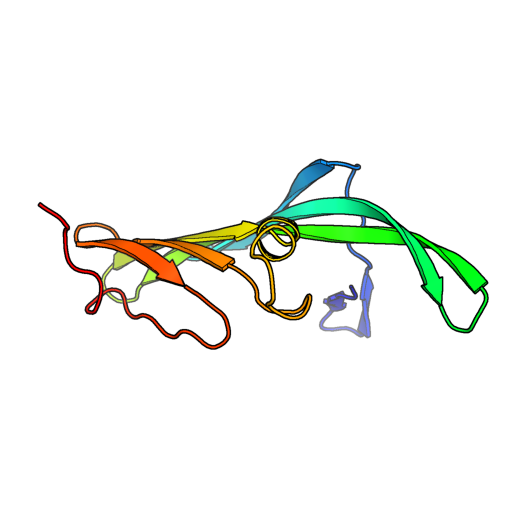 112 VAL A O 1
ATOM 844 N N . GLU A 1 113 ? -7.803 15.469 14.610 1.00 66.44 113 GLU A N 1
ATOM 845 C CA . GLU A 1 113 ? -8.846 16.427 14.970 1.00 66.44 113 GLU A CA 1
ATOM 846 C C . GLU A 1 113 ? -9.748 16.736 13.776 1.00 66.44 113 GLU A C 1
ATOM 848 O O . GLU A 1 113 ? -9.323 16.780 12.621 1.00 66.44 113 GLU A O 1
ATOM 853 N N . ARG A 1 114 ? -11.024 16.999 14.061 1.00 53.97 114 ARG A N 1
ATOM 854 C CA . ARG A 1 114 ? -12.001 17.337 13.030 1.00 53.97 114 ARG A CA 1
ATOM 855 C C . ARG A 1 114 ? -11.789 18.784 12.608 1.00 53.97 114 ARG A C 1
ATOM 857 O O . ARG A 1 114 ? -12.128 19.690 13.366 1.00 53.97 114 ARG A O 1
ATOM 864 N N . HIS A 1 115 ? -11.273 19.019 11.405 1.00 49.28 115 HIS A N 1
ATOM 865 C CA . HIS A 1 115 ? -11.328 20.356 10.815 1.00 49.28 115 HIS A CA 1
ATOM 866 C C . HIS A 1 115 ? -12.803 20.735 10.592 1.00 49.28 115 HIS A C 1
ATOM 868 O O . HIS A 1 115 ? -13.535 20.038 9.886 1.00 49.28 115 HIS A O 1
ATOM 874 N N . ARG A 1 116 ? -13.250 21.770 11.312 1.00 36.66 116 ARG A N 1
ATOM 875 C CA . ARG A 1 116 ? -14.574 22.395 11.193 1.00 36.66 116 ARG A CA 1
ATOM 876 C C . ARG A 1 116 ? -14.556 23.486 10.138 1.00 36.66 116 ARG A C 1
ATOM 878 O O . ARG A 1 116 ? -13.538 24.208 10.083 1.00 36.66 116 ARG A O 1
#